Protein AF-A0A8C3N5H4-F1 (afdb_monomer_lite)

Secondary structure (DSSP, 8-state):
-HHHHHHHHHHHHHHHHHHHHHHHHHHHHHIIIII-TTTT---TTTHHHHHHHHHHHHHHHH-

Structure (mmCIF, N/CA/C/O backbone):
data_AF-A0A8C3N5H4-F1
#
_entry.id   AF-A0A8C3N5H4-F1
#
loop_
_atom_site.group_PDB
_atom_site.id
_atom_site.type_symbol
_atom_site.label_atom_id
_atom_site.label_alt_id
_atom_site.label_comp_id
_atom_site.label_asym_id
_atom_site.label_entity_id
_atom_site.label_seq_id
_atom_site.pdbx_PDB_ins_code
_atom_site.Cartn_x
_atom_site.Cartn_y
_atom_site.Cartn_z
_atom_site.occupancy
_atom_site.B_iso_or_equiv
_atom_site.auth_seq_id
_atom_site.auth_comp_id
_atom_site.auth_asym_id
_atom_site.auth_atom_id
_atom_site.pdbx_PDB_model_num
ATOM 1 N N . ASN A 1 1 ? 28.429 -6.146 -30.155 1.00 57.44 1 ASN A N 1
ATOM 2 C CA . ASN A 1 1 ? 28.592 -5.398 -28.889 1.00 57.44 1 ASN A CA 1
ATOM 3 C C . ASN A 1 1 ? 27.672 -5.997 -27.818 1.00 57.44 1 ASN A C 1
ATOM 5 O O . ASN A 1 1 ? 26.567 -5.511 -27.636 1.00 57.44 1 ASN A O 1
ATOM 9 N N . ARG A 1 2 ? 28.077 -7.101 -27.165 1.00 61.88 2 ARG A N 1
ATOM 10 C CA . ARG A 1 2 ? 27.239 -7.833 -26.185 1.00 61.88 2 ARG A CA 1
ATOM 11 C C . ARG A 1 2 ? 26.991 -7.052 -24.884 1.00 61.88 2 ARG A C 1
ATOM 13 O O . ARG A 1 2 ? 25.974 -7.269 -24.239 1.00 61.88 2 ARG A O 1
ATOM 20 N N . ASN A 1 3 ? 27.878 -6.117 -24.544 1.00 63.97 3 ASN A N 1
ATOM 21 C CA . ASN A 1 3 ? 27.770 -5.299 -23.335 1.00 63.97 3 ASN A CA 1
ATOM 22 C C . ASN A 1 3 ? 26.622 -4.287 -23.431 1.00 63.97 3 ASN A C 1
ATOM 24 O O . ASN A 1 3 ? 25.873 -4.135 -22.475 1.00 63.97 3 ASN A O 1
ATOM 28 N N . ALA A 1 4 ? 26.417 -3.675 -24.603 1.00 61.06 4 ALA A N 1
ATOM 29 C CA . ALA A 1 4 ? 25.291 -2.769 -24.822 1.00 61.06 4 ALA A CA 1
ATOM 30 C C . ALA A 1 4 ? 23.941 -3.491 -24.673 1.00 61.06 4 ALA A C 1
ATOM 32 O O . ALA A 1 4 ? 23.096 -3.036 -23.913 1.00 61.06 4 ALA A O 1
ATOM 33 N N . TYR A 1 5 ? 23.760 -4.660 -25.308 1.00 65.75 5 TYR A N 1
ATOM 34 C CA . TYR A 1 5 ? 22.533 -5.457 -25.156 1.00 65.75 5 TYR A CA 1
ATOM 35 C C . TYR A 1 5 ? 22.257 -5.838 -23.696 1.00 65.75 5 TYR A C 1
ATOM 37 O O . TYR A 1 5 ? 21.110 -5.777 -23.267 1.00 65.75 5 TYR A O 1
ATOM 45 N N . ASN A 1 6 ? 23.281 -6.196 -22.918 1.00 62.97 6 ASN A N 1
ATOM 46 C CA . ASN A 1 6 ? 23.096 -6.565 -21.513 1.00 62.97 6 ASN A CA 1
ATOM 47 C C . ASN A 1 6 ? 22.652 -5.359 -20.661 1.00 62.97 6 ASN A C 1
ATOM 49 O O . ASN A 1 6 ? 21.728 -5.470 -19.864 1.00 62.97 6 ASN A O 1
ATOM 53 N N . VAL A 1 7 ? 23.221 -4.175 -20.913 1.00 66.25 7 VAL A N 1
ATOM 54 C CA . VAL A 1 7 ? 22.811 -2.924 -20.250 1.00 66.25 7 VAL A CA 1
ATOM 55 C C . VAL A 1 7 ? 21.368 -2.537 -20.606 1.00 66.25 7 VAL A C 1
ATOM 57 O O . VAL A 1 7 ? 20.606 -2.192 -19.707 1.00 66.25 7 VAL A O 1
ATOM 60 N N . TYR A 1 8 ? 20.947 -2.658 -21.873 1.00 67.69 8 TYR A N 1
ATOM 61 C CA . TYR A 1 8 ? 19.554 -2.385 -22.269 1.00 67.69 8 TYR A CA 1
ATOM 62 C C . TYR A 1 8 ? 18.552 -3.341 -21.611 1.00 67.69 8 TYR A C 1
ATOM 64 O O . TYR A 1 8 ? 17.492 -2.902 -21.168 1.00 67.69 8 TYR A O 1
ATOM 72 N N . ASN A 1 9 ? 18.890 -4.630 -21.506 1.00 68.94 9 ASN A N 1
ATOM 73 C CA . ASN A 1 9 ? 18.036 -5.605 -20.826 1.00 68.94 9 ASN A CA 1
ATOM 74 C C . ASN A 1 9 ? 17.913 -5.291 -19.328 1.00 68.94 9 ASN A C 1
ATOM 76 O O . ASN A 1 9 ? 16.811 -5.315 -18.788 1.00 68.94 9 ASN A O 1
ATOM 80 N N . VAL A 1 10 ? 19.013 -4.928 -18.664 1.00 78.69 10 VAL A N 1
ATOM 81 C CA . VAL A 1 10 ? 18.989 -4.545 -17.244 1.00 78.69 10 VAL A CA 1
ATOM 82 C C . VAL A 1 10 ? 18.145 -3.283 -17.021 1.00 78.69 10 VAL A C 1
ATOM 84 O O . VAL A 1 10 ? 17.313 -3.260 -16.116 1.00 78.69 10 VAL A O 1
ATOM 87 N N . GLN A 1 11 ? 18.291 -2.257 -17.866 1.00 73.12 11 GLN A N 1
ATOM 88 C CA . GLN A 1 11 ? 17.518 -1.014 -17.751 1.00 73.12 11 GLN A CA 1
ATOM 89 C C . GLN A 1 11 ? 16.007 -1.243 -17.928 1.00 73.12 11 GLN A C 1
ATOM 91 O O . GLN A 1 11 ? 15.203 -0.616 -17.238 1.00 73.12 11 GLN A O 1
ATOM 96 N N . TYR A 1 12 ? 15.626 -2.169 -18.814 1.00 75.50 12 TYR A N 1
ATOM 97 C CA . TYR A 1 12 ? 14.237 -2.576 -19.021 1.00 75.50 12 TYR A CA 1
ATOM 98 C C . TYR A 1 12 ? 13.639 -3.179 -17.743 1.00 75.50 12 TYR A C 1
ATOM 100 O O . TYR A 1 12 ? 12.599 -2.712 -17.291 1.00 75.50 12 TYR A O 1
ATOM 108 N N . TYR A 1 13 ? 14.322 -4.119 -17.079 1.00 82.31 13 TYR A N 1
ATOM 109 C CA . TYR A 1 13 ? 13.830 -4.695 -15.816 1.00 82.31 13 TYR A CA 1
ATOM 110 C C . TYR A 1 13 ? 13.562 -3.641 -14.736 1.00 82.31 13 TYR A C 1
ATOM 112 O O . TYR A 1 13 ? 12.553 -3.726 -14.038 1.00 82.31 13 TYR A O 1
ATOM 120 N N . PHE A 1 14 ? 14.425 -2.629 -14.618 1.00 83.75 14 PHE A N 1
ATOM 121 C CA . PHE A 1 14 ? 14.220 -1.543 -13.657 1.00 83.75 14 PHE A CA 1
ATOM 122 C C . PHE A 1 14 ? 13.042 -0.638 -14.015 1.00 83.75 14 PHE A C 1
ATOM 124 O O . PHE A 1 14 ? 12.355 -0.173 -13.110 1.00 83.75 14 PHE A O 1
ATOM 131 N N . PHE A 1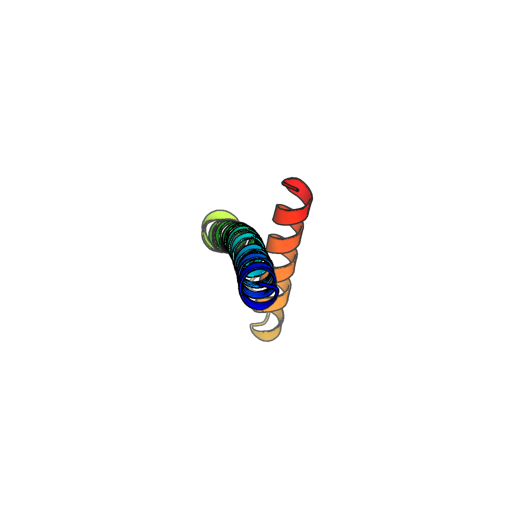 15 ? 12.780 -0.414 -15.304 1.00 85.56 15 PHE A N 1
ATOM 132 C CA . PHE A 1 15 ? 11.607 0.339 -15.744 1.00 85.56 15 PHE A CA 1
ATOM 133 C C . PHE A 1 15 ? 10.303 -0.384 -15.377 1.00 85.56 15 PHE A C 1
ATOM 135 O O . PHE A 1 15 ? 9.445 0.213 -14.730 1.00 85.56 15 PHE A O 1
ATOM 142 N N . PHE A 1 16 ? 10.191 -1.683 -15.682 1.00 84.56 16 PHE A N 1
ATOM 143 C CA . PHE A 1 16 ? 9.018 -2.476 -15.286 1.00 84.56 16 PHE A CA 1
ATOM 144 C C . PHE A 1 16 ? 8.870 -2.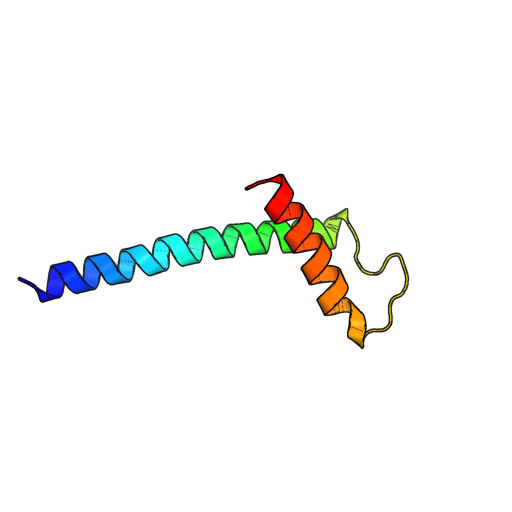536 -13.768 1.00 84.56 16 PHE A C 1
ATOM 146 O O . PHE A 1 16 ? 7.782 -2.322 -13.243 1.00 84.56 16 PHE A O 1
ATOM 153 N N . LEU A 1 17 ? 9.966 -2.771 -13.043 1.00 90.62 17 LEU A N 1
ATOM 154 C CA . LEU A 1 17 ? 9.940 -2.801 -11.583 1.00 90.62 17 LEU A CA 1
ATOM 155 C C . LEU A 1 17 ? 9.468 -1.465 -10.990 1.00 90.62 17 LEU A C 1
ATOM 157 O O . LEU A 1 17 ? 8.681 -1.467 -10.045 1.00 90.62 17 LEU A O 1
ATOM 161 N N . ALA A 1 18 ? 9.918 -0.338 -11.544 1.00 90.62 18 ALA A N 1
ATOM 162 C CA . ALA A 1 18 ? 9.490 0.988 -11.112 1.00 90.62 18 ALA A CA 1
ATOM 163 C C . ALA A 1 18 ? 7.997 1.232 -11.384 1.00 90.62 18 ALA A C 1
ATOM 165 O O . ALA A 1 18 ? 7.306 1.790 -10.534 1.00 90.62 18 ALA A O 1
ATOM 166 N N . GLU A 1 19 ? 7.474 0.778 -12.522 1.00 88.75 19 GLU A N 1
ATOM 167 C CA . GLU A 1 19 ? 6.046 0.878 -12.840 1.00 88.75 19 GLU A CA 1
ATOM 168 C C . GLU A 1 19 ? 5.183 0.061 -11.862 1.00 88.75 19 GLU A C 1
ATOM 170 O O . GLU A 1 19 ? 4.234 0.593 -11.281 1.00 88.75 19 GLU A O 1
ATOM 175 N N . TYR A 1 20 ? 5.567 -1.188 -11.574 1.00 89.25 20 TYR A N 1
ATOM 176 C CA . TYR A 1 20 ? 4.883 -2.012 -10.569 1.00 89.25 20 TYR A CA 1
ATOM 177 C C . TYR A 1 20 ? 4.975 -1.413 -9.157 1.00 89.25 20 TYR A C 1
ATOM 179 O O . TYR A 1 20 ? 3.993 -1.433 -8.409 1.00 89.25 20 TYR A O 1
ATOM 187 N N . ALA A 1 21 ? 6.127 -0.845 -8.788 1.00 90.81 21 ALA A N 1
ATOM 188 C CA . ALA A 1 21 ? 6.294 -0.153 -7.512 1.00 90.81 21 ALA A CA 1
ATOM 189 C C . ALA A 1 21 ? 5.384 1.083 -7.411 1.00 90.81 21 ALA A C 1
ATOM 191 O O . ALA A 1 21 ? 4.774 1.305 -6.364 1.00 90.81 21 ALA A O 1
ATOM 192 N N . ASN A 1 22 ? 5.227 1.843 -8.499 1.00 91.75 22 ASN A N 1
ATOM 193 C CA . ASN A 1 22 ? 4.321 2.990 -8.549 1.00 91.75 22 ASN A CA 1
ATOM 194 C C . ASN A 1 22 ? 2.859 2.571 -8.348 1.00 91.75 22 ASN A C 1
ATOM 196 O O . ASN A 1 22 ? 2.142 3.214 -7.580 1.00 91.75 22 ASN A O 1
ATOM 200 N N . ILE A 1 23 ? 2.424 1.471 -8.969 1.00 90.19 23 ILE A N 1
ATOM 201 C CA . ILE A 1 23 ? 1.066 0.933 -8.790 1.00 90.19 23 ILE A CA 1
ATOM 202 C C . ILE A 1 23 ? 0.843 0.501 -7.332 1.00 90.19 23 ILE A C 1
ATOM 204 O O . ILE A 1 23 ? -0.158 0.879 -6.716 1.00 90.19 23 ILE A O 1
ATOM 208 N N . MET A 1 24 ? 1.796 -0.224 -6.732 1.00 90.75 24 MET A N 1
ATOM 209 C CA . MET A 1 24 ? 1.720 -0.582 -5.309 1.00 90.75 24 MET A CA 1
ATOM 210 C C . MET A 1 24 ? 1.667 0.651 -4.395 1.00 90.75 24 MET A C 1
ATOM 212 O O . MET A 1 24 ? 0.915 0.659 -3.414 1.00 90.75 24 MET A O 1
ATOM 216 N N . LEU A 1 25 ? 2.425 1.703 -4.712 1.00 90.56 25 LEU A N 1
ATOM 217 C CA . LEU A 1 25 ? 2.455 2.943 -3.936 1.00 90.56 25 LEU A CA 1
ATOM 218 C C . LEU A 1 25 ? 1.109 3.676 -4.004 1.00 90.56 25 LEU A C 1
ATOM 220 O O . LEU A 1 25 ? 0.580 4.066 -2.963 1.00 90.56 25 LEU A O 1
ATOM 224 N N . ILE A 1 26 ? 0.514 3.809 -5.192 1.00 92.19 26 ILE A N 1
ATOM 225 C CA . ILE A 1 26 ? -0.804 4.445 -5.364 1.00 92.19 26 ILE A CA 1
ATOM 226 C C . ILE A 1 26 ? -1.886 3.677 -4.591 1.00 92.19 26 ILE A C 1
ATOM 228 O O . ILE A 1 26 ? -2.709 4.292 -3.906 1.00 92.19 26 ILE A O 1
ATOM 232 N N . ASN A 1 27 ? -1.857 2.342 -4.618 1.00 89.00 27 ASN A N 1
ATOM 233 C CA . ASN A 1 27 ? -2.806 1.517 -3.863 1.00 89.00 27 ASN A CA 1
ATOM 234 C C . ASN A 1 27 ? -2.595 1.628 -2.345 1.00 89.00 27 ASN A C 1
ATOM 236 O O . ASN A 1 27 ? -3.561 1.656 -1.577 1.00 89.00 27 ASN A O 1
ATOM 240 N N . THR A 1 28 ? -1.346 1.787 -1.902 1.00 90.06 28 THR A N 1
ATOM 241 C CA . THR A 1 28 ? -1.014 2.068 -0.497 1.00 90.06 28 THR A CA 1
ATOM 242 C C . THR A 1 28 ? -1.545 3.431 -0.057 1.00 90.06 28 THR A C 1
ATOM 244 O O . THR A 1 28 ? -2.237 3.514 0.959 1.00 90.06 28 THR A O 1
ATOM 247 N N . LEU A 1 29 ? -1.307 4.489 -0.838 1.00 90.38 29 LEU A N 1
ATOM 248 C CA . LEU A 1 29 ? -1.825 5.829 -0.544 1.00 90.38 29 LEU A CA 1
ATOM 249 C C . LEU A 1 29 ? -3.356 5.855 -0.533 1.00 90.38 29 LEU A C 1
ATOM 251 O O . LEU A 1 29 ? -3.947 6.414 0.388 1.00 90.38 29 LEU A O 1
ATOM 255 N N . THR A 1 30 ? -4.002 5.189 -1.491 1.00 88.06 30 THR A N 1
ATOM 256 C CA . THR A 1 30 ? -5.468 5.056 -1.531 1.00 88.06 30 THR A CA 1
ATOM 257 C C . THR A 1 30 ? -5.992 4.345 -0.282 1.00 88.06 30 THR A C 1
ATOM 259 O O . THR A 1 30 ? -6.975 4.780 0.318 1.00 88.06 30 THR A O 1
ATOM 262 N N . THR A 1 31 ? -5.306 3.291 0.172 1.00 88.12 31 THR A N 1
ATOM 263 C CA . THR A 1 31 ? -5.692 2.563 1.389 1.00 88.12 31 THR A CA 1
ATOM 264 C C . THR A 1 31 ? -5.586 3.436 2.638 1.00 88.12 31 THR A C 1
ATOM 266 O O . THR A 1 31 ? -6.477 3.413 3.487 1.00 88.12 31 THR A O 1
ATOM 269 N N . ILE A 1 32 ? -4.510 4.217 2.754 1.00 88.56 32 ILE A N 1
ATOM 270 C CA . ILE A 1 32 ? -4.279 5.107 3.898 1.00 88.56 32 ILE A CA 1
ATOM 271 C C . ILE A 1 32 ? -5.297 6.253 3.905 1.00 88.56 32 ILE A C 1
ATOM 273 O O . ILE A 1 32 ? -5.889 6.528 4.946 1.00 88.56 32 ILE A O 1
ATOM 277 N N . LEU A 1 33 ? -5.521 6.892 2.753 1.00 86.69 33 LEU A N 1
ATOM 278 C CA . LEU A 1 33 ? -6.369 8.080 2.640 1.00 86.69 33 LEU A CA 1
ATOM 279 C C . LEU A 1 33 ? -7.868 7.760 2.698 1.00 86.69 33 LEU A C 1
ATOM 281 O O . LEU A 1 33 ? -8.612 8.507 3.327 1.00 86.69 33 LEU A O 1
ATOM 285 N N . PHE A 1 34 ? -8.320 6.668 2.069 1.00 85.50 34 PHE A N 1
ATOM 286 C CA . PHE A 1 34 ? -9.753 6.376 1.919 1.00 85.50 34 PHE A CA 1
ATOM 287 C C . PHE A 1 34 ? -10.243 5.189 2.750 1.00 85.50 34 PHE A C 1
ATOM 289 O O . PHE A 1 34 ? -11.379 5.204 3.216 1.00 85.50 34 PHE A O 1
ATOM 296 N N . PHE A 1 35 ? -9.414 4.161 2.957 1.00 78.50 35 PHE A N 1
ATOM 297 C CA . PHE A 1 35 ? -9.829 2.943 3.669 1.00 78.50 35 PHE A CA 1
ATOM 298 C C . PHE A 1 35 ? -9.477 2.927 5.154 1.00 78.50 35 PHE A C 1
ATOM 300 O O . PHE A 1 35 ? -9.936 2.013 5.842 1.00 78.50 35 PHE A O 1
ATOM 307 N N . ASN A 1 36 ? -8.670 3.888 5.619 1.00 80.12 36 ASN A N 1
ATOM 308 C CA . ASN A 1 36 ? -8.233 4.074 7.003 1.00 80.12 36 ASN A CA 1
ATOM 309 C C . ASN A 1 36 ? -8.037 2.741 7.771 1.00 80.12 36 ASN A C 1
ATOM 311 O O . ASN A 1 36 ? -8.948 2.277 8.468 1.00 80.12 36 ASN A O 1
ATOM 315 N N . PRO A 1 37 ? -6.850 2.113 7.699 1.00 70.62 37 PRO A N 1
ATOM 316 C CA . PRO A 1 37 ? -6.579 0.847 8.389 1.00 70.62 37 PRO A CA 1
ATOM 317 C C . PRO A 1 37 ? -6.703 0.924 9.924 1.00 70.62 37 PRO A C 1
ATOM 319 O O . PRO A 1 37 ? -6.810 -0.120 10.565 1.00 70.62 37 PRO A O 1
ATOM 322 N N . SER A 1 38 ? -6.744 2.126 10.511 1.00 74.75 38 SER A N 1
ATOM 323 C CA . SER A 1 38 ? -6.896 2.346 11.955 1.00 74.75 38 SER A CA 1
ATOM 324 C C . SER A 1 38 ? -8.350 2.427 12.431 1.00 74.75 38 SER A C 1
ATOM 326 O O . SER A 1 38 ? -8.572 2.583 13.629 1.00 74.75 38 SER A O 1
ATOM 328 N N . PHE A 1 39 ? -9.349 2.295 11.548 1.00 70.25 39 PHE A N 1
ATOM 329 C CA . PHE A 1 39 ? -10.767 2.406 11.930 1.00 70.25 39 PHE A CA 1
ATOM 330 C C . PHE A 1 39 ? -11.183 1.432 13.050 1.00 70.25 39 PHE A C 1
ATOM 332 O O . PHE A 1 39 ? -12.043 1.754 13.863 1.00 70.25 39 PHE A O 1
ATOM 339 N N . LEU A 1 40 ? -10.553 0.255 13.121 1.00 71.75 40 LEU A N 1
ATOM 340 C CA . LEU A 1 40 ? -10.861 -0.777 14.118 1.00 71.75 40 LEU A CA 1
ATOM 341 C C . LEU A 1 40 ? -9.947 -0.749 15.356 1.00 71.75 40 LEU A C 1
ATOM 343 O O . LEU A 1 40 ? -9.998 -1.688 16.1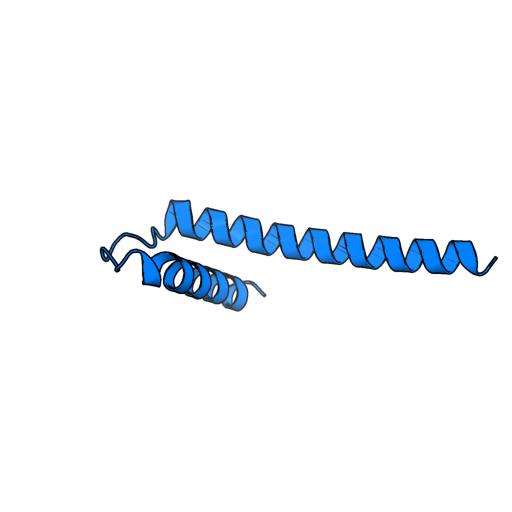43 1.00 71.75 40 LEU A O 1
ATOM 347 N N . ASN A 1 41 ? -9.109 0.286 15.528 1.00 74.50 41 ASN A N 1
ATOM 348 C CA . ASN A 1 41 ? -8.089 0.359 16.588 1.00 74.50 41 ASN A CA 1
ATOM 349 C C . ASN A 1 41 ? -7.314 -0.967 16.776 1.00 74.50 41 ASN A C 1
ATOM 351 O O . ASN A 1 41 ? -7.282 -1.529 17.875 1.00 74.50 41 ASN A O 1
ATOM 355 N N . PRO A 1 42 ? -6.707 -1.517 15.707 1.00 79.62 42 PRO A N 1
ATOM 356 C CA . PRO A 1 42 ? -5.928 -2.733 15.846 1.00 79.62 42 PRO A CA 1
ATOM 357 C C . PRO A 1 42 ? -4.689 -2.493 16.727 1.00 79.62 42 PRO A C 1
ATOM 359 O O . PRO A 1 42 ? -4.167 -1.375 16.771 1.00 79.62 42 PRO A O 1
ATOM 362 N N . PRO A 1 43 ? -4.165 -3.543 17.384 1.00 83.56 43 PRO A N 1
ATOM 363 C CA . PRO A 1 43 ? -2.848 -3.499 18.009 1.00 83.56 43 PRO A CA 1
ATOM 364 C C . PRO A 1 43 ? -1.804 -2.970 17.017 1.00 83.56 43 PRO A C 1
ATOM 366 O O . PRO A 1 43 ? -1.818 -3.361 15.847 1.00 83.56 43 PRO A O 1
ATOM 369 N N . GLN A 1 44 ? -0.880 -2.111 17.466 1.00 80.19 44 GLN A N 1
ATOM 370 C CA . GLN A 1 44 ? 0.139 -1.510 16.587 1.00 80.19 44 GLN A CA 1
ATOM 371 C C . GLN A 1 44 ? 0.979 -2.560 15.840 1.00 80.19 44 GLN A C 1
ATOM 373 O O . GLN A 1 44 ? 1.411 -2.312 14.719 1.00 80.19 44 GLN A O 1
ATOM 378 N N . GLU A 1 45 ? 1.145 -3.752 16.415 1.00 85.44 45 GLU A N 1
ATOM 379 C CA . GLU A 1 45 ? 1.850 -4.882 15.797 1.00 85.44 45 GLU A CA 1
ATOM 380 C C . GLU A 1 45 ? 1.127 -5.438 14.558 1.00 85.44 45 GLU A C 1
ATOM 382 O O . GLU A 1 45 ? 1.764 -5.929 13.628 1.00 85.44 45 GLU A O 1
ATOM 387 N N . LEU A 1 46 ? -0.205 -5.322 14.509 1.00 85.94 46 LEU A N 1
ATOM 388 C CA . LEU A 1 46 ? -1.036 -5.817 13.406 1.00 85.94 46 LEU A CA 1
ATOM 389 C C . LEU A 1 46 ? -1.317 -4.755 12.342 1.00 85.94 46 LEU A C 1
ATOM 391 O O . LEU A 1 46 ? -1.751 -5.093 11.240 1.00 85.94 46 LEU A O 1
ATOM 395 N N . PHE A 1 47 ? -1.045 -3.483 12.633 1.00 85.31 47 PHE A N 1
ATOM 396 C CA . PHE A 1 47 ? -1.231 -2.379 11.694 1.00 85.31 47 PHE A CA 1
ATOM 397 C C . PHE A 1 47 ? -0.592 -2.625 10.309 1.00 85.31 47 PHE A C 1
ATOM 399 O O . PHE A 1 47 ? -1.317 -2.532 9.313 1.00 85.31 47 PHE A O 1
ATOM 406 N N . PRO A 1 48 ? 0.706 -2.988 10.191 1.00 85.38 48 PRO A N 1
ATOM 407 C CA . PRO A 1 48 ? 1.318 -3.227 8.883 1.00 85.38 48 PRO A CA 1
ATOM 408 C C . PRO A 1 48 ? 0.697 -4.417 8.138 1.00 85.38 48 PRO A C 1
ATOM 410 O O . PRO A 1 48 ? 0.563 -4.363 6.918 1.00 85.38 48 PRO A O 1
ATOM 413 N N . VAL A 1 49 ? 0.250 -5.457 8.851 1.00 88.44 49 VAL A N 1
ATOM 414 C CA . VAL A 1 49 ? -0.413 -6.628 8.246 1.00 88.44 49 VAL A CA 1
ATOM 415 C C . VAL A 1 49 ? -1.785 -6.248 7.686 1.00 88.44 49 VAL A C 1
ATOM 417 O O . VAL A 1 49 ? -2.129 -6.622 6.563 1.00 88.44 49 VAL A O 1
ATOM 420 N N . ILE A 1 50 ? -2.563 -5.460 8.429 1.00 88.31 50 ILE A N 1
ATOM 421 C CA . ILE A 1 50 ? -3.889 -4.987 8.005 1.00 88.31 50 ILE A CA 1
ATOM 422 C C . ILE A 1 50 ? -3.767 -4.048 6.803 1.00 88.31 50 ILE A C 1
ATOM 424 O O . ILE A 1 50 ? -4.534 -4.173 5.844 1.00 88.31 50 ILE A O 1
ATOM 428 N N . LEU A 1 51 ? -2.787 -3.140 6.833 1.00 87.56 51 LEU A N 1
ATOM 429 C CA . LEU A 1 51 ? -2.477 -2.267 5.706 1.00 87.56 51 LEU A CA 1
ATOM 430 C C . LEU A 1 51 ? -2.104 -3.094 4.468 1.00 87.56 51 LEU A C 1
ATOM 432 O O . LEU A 1 51 ? -2.731 -2.925 3.425 1.00 87.56 51 LEU A O 1
ATOM 436 N N . ALA A 1 52 ? -1.160 -4.032 4.592 1.00 88.00 52 ALA A N 1
ATOM 437 C CA . ALA A 1 52 ? -0.735 -4.887 3.484 1.00 88.00 52 ALA A CA 1
ATOM 438 C C . ALA A 1 52 ? -1.898 -5.706 2.902 1.00 88.00 52 ALA A C 1
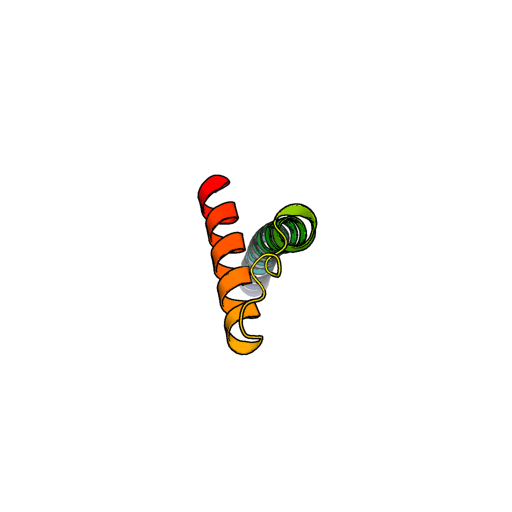ATOM 440 O O . ALA A 1 52 ? -2.048 -5.784 1.687 1.00 88.00 52 ALA A O 1
ATOM 441 N N . THR A 1 53 ? -2.771 -6.255 3.749 1.00 89.31 53 THR A N 1
ATOM 442 C CA . THR A 1 53 ? -3.927 -7.050 3.300 1.00 89.31 53 THR A CA 1
ATOM 443 C C . THR A 1 53 ? -4.913 -6.210 2.487 1.00 89.31 53 THR A C 1
ATOM 445 O O . THR A 1 53 ? -5.400 -6.654 1.448 1.00 89.31 53 THR A O 1
ATOM 448 N N . LYS A 1 54 ? -5.194 -4.975 2.923 1.00 86.94 54 LYS A N 1
ATOM 449 C CA . LYS A 1 54 ? -6.073 -4.048 2.192 1.00 86.94 54 LYS A CA 1
ATOM 450 C C . LYS A 1 54 ? -5.456 -3.596 0.865 1.00 86.94 54 LYS A C 1
ATOM 452 O O . LYS A 1 54 ? -6.162 -3.537 -0.137 1.00 86.94 54 LYS A O 1
ATOM 457 N N . VAL A 1 55 ? -4.147 -3.346 0.844 1.00 89.81 55 VAL A N 1
ATOM 458 C CA . VAL A 1 55 ? -3.415 -3.021 -0.390 1.00 89.81 55 VAL A CA 1
ATOM 459 C C . VAL A 1 55 ? -3.446 -4.194 -1.372 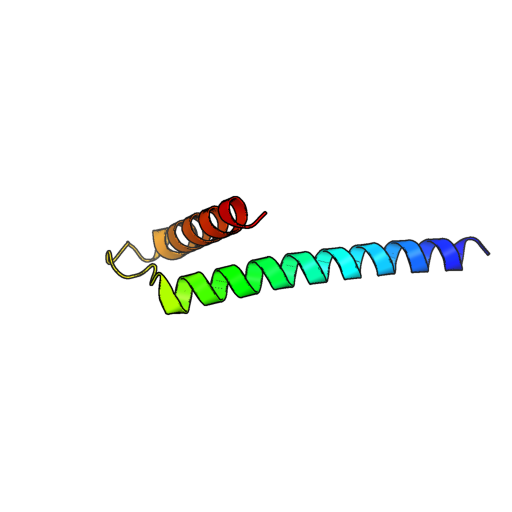1.00 89.81 55 VAL A C 1
ATOM 461 O O . VAL A 1 55 ? -3.719 -3.984 -2.550 1.00 89.81 55 VAL A O 1
ATOM 464 N N . LEU A 1 56 ? -3.241 -5.427 -0.898 1.00 89.06 56 LEU A N 1
ATOM 465 C CA . LEU A 1 56 ? -3.336 -6.639 -1.719 1.00 89.06 56 LEU A CA 1
ATOM 466 C C . LEU A 1 56 ? -4.743 -6.856 -2.283 1.00 89.06 56 LEU A C 1
ATOM 468 O O . LEU A 1 56 ? -4.875 -7.213 -3.449 1.00 89.06 56 LEU A O 1
ATOM 472 N N . LEU A 1 57 ? -5.787 -6.596 -1.492 1.00 88.19 57 LEU A N 1
ATOM 473 C CA . LEU A 1 57 ? -7.175 -6.632 -1.964 1.00 88.19 57 LEU A CA 1
ATOM 474 C C . LEU A 1 57 ? -7.423 -5.636 -3.104 1.00 88.19 57 LEU A C 1
ATOM 476 O O . LEU A 1 57 ? -8.062 -5.992 -4.090 1.00 88.19 57 LEU A 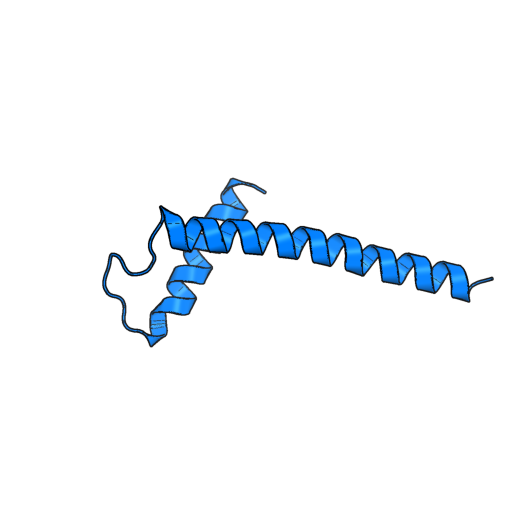O 1
ATOM 480 N N . LEU A 1 58 ? -6.901 -4.410 -2.996 1.00 85.56 58 LEU A N 1
ATOM 481 C CA . LEU A 1 58 ? -7.020 -3.407 -4.060 1.00 85.56 58 LEU A CA 1
ATOM 482 C C . LEU A 1 58 ? -6.211 -3.785 -5.304 1.00 85.56 58 LEU A C 1
ATOM 484 O O . LEU A 1 58 ? -6.693 -3.591 -6.415 1.00 85.56 58 LEU A O 1
ATOM 488 N N . LEU A 1 59 ? -5.017 -4.361 -5.131 1.00 87.56 59 LEU A N 1
ATOM 489 C CA . LEU A 1 59 ? -4.214 -4.877 -6.242 1.00 87.56 59 LEU A CA 1
ATOM 490 C C . LEU A 1 59 ? -4.947 -6.003 -6.981 1.00 87.56 59 LEU A C 1
ATOM 492 O O . LEU A 1 59 ? -5.028 -5.961 -8.200 1.00 87.56 59 LEU A O 1
ATOM 496 N N . ALA A 1 60 ? -5.527 -6.962 -6.257 1.00 86.62 60 ALA A N 1
ATOM 497 C CA . ALA A 1 60 ? -6.263 -8.083 -6.846 1.00 86.62 60 ALA A CA 1
ATOM 498 C C . ALA A 1 60 ? -7.577 -7.671 -7.534 1.00 86.62 60 ALA A C 1
ATOM 500 O O . ALA A 1 60 ? -8.093 -8.423 -8.352 1.00 86.62 60 ALA A O 1
ATOM 501 N N . GLY A 1 61 ? -8.142 -6.511 -7.184 1.00 82.31 61 GLY A N 1
ATOM 502 C CA . GLY A 1 61 ? -9.337 -5.974 -7.838 1.00 82.31 61 GLY A CA 1
ATOM 503 C C . GLY A 1 61 ? -9.058 -5.135 -9.089 1.00 82.31 61 GLY A C 1
ATOM 504 O O . GLY A 1 61 ? -9.997 -4.845 -9.825 1.00 82.31 61 GLY A O 1
ATOM 505 N N . PHE A 1 62 ? -7.808 -4.711 -9.305 1.00 67.19 62 PHE A N 1
ATOM 506 C CA . PHE A 1 62 ? -7.421 -3.797 -10.390 1.00 67.19 62 PHE A CA 1
ATOM 507 C C . PHE A 1 62 ? -6.445 -4.421 -11.404 1.00 67.19 62 PHE A C 1
ATOM 509 O O . PHE A 1 62 ? -6.340 -3.910 -12.518 1.00 67.19 62 PHE A O 1
ATOM 516 N N . LEU A 1 63 ? -5.731 -5.487 -11.015 1.00 59.53 63 LEU A N 1
ATOM 517 C CA . LEU A 1 63 ? -4.900 -6.327 -11.886 1.00 59.53 63 LEU A CA 1
ATOM 518 C C . LEU A 1 63 ? -5.755 -7.382 -12.601 1.00 59.53 63 LEU A C 1
ATOM 520 O O . LEU A 1 63 ? -5.512 -7.593 -13.809 1.00 59.53 63 LEU A O 1
#

pLDDT: mean 81.3, std 9.71, range [57.44, 92.19]

Radius of gyration: 17.16 Å; chains: 1; bounding box: 40×16×47 Å

Sequence (63 aa):
NRNAYNVYNVQYYFFFLAEYANIMLINTLTTILFFNPSFLNPPQELFPVILATKVLLLLAGFL

Foldseek 3Di:
DVVVVVVVVVVVVVVVVVVVVVLLVVLLVCCVPPVPLCPVVDDPVCSVVSSVVSSVVVVVVPD

Organism: Geospiza parvula (NCBI:txid87175)